Protein AF-A0A6M5FDD9-F1 (afdb_monomer_lite)

Foldseek 3Di:
DPPVLVVQLVLLVVLLVLLVCLVPDPDNQVSLQVSLVVLVVVCVVDDPPHPDPSNVSSVLSVCSNVHPDPVSVVVSVVSNVVSVVSHDDPVD

Sequence (92 aa):
MDSTQNHQIHQAIIAREIIDIYRFAPNKTDVAESLDVLCFAMARLTEKHSVIDWDFLATLFDQLAHTNNHTSFSDIEKLYQRITSLIPDPDS

Secondary structure (DSSP, 8-state):
--HHHHHHHHHHHHHHHHHHHHHH-SSHHHHHHHHHHHHHHHHHHS-TT-SS-HHHHHHHHHHHHH---HHHHHHHHHHHHHHHHHS--TT-

pLDDT: mean 88.16, std 10.01, range [52.84, 97.44]

Radius of gyration: 13.35 Å; chains: 1; bounding box: 28×30×40 Å

Structure (mmCIF, N/CA/C/O backbone):
data_AF-A0A6M5FDD9-F1
#
_entry.id   AF-A0A6M5FDD9-F1
#
loop_
_atom_site.group_PDB
_atom_site.id
_atom_site.type_symbol
_atom_site.label_atom_id
_atom_site.label_alt_id
_atom_site.label_comp_id
_atom_site.label_asym_id
_atom_site.label_entity_id
_atom_site.label_seq_id
_atom_site.pdbx_PDB_ins_code
_atom_site.Cartn_x
_atom_site.Cartn_y
_atom_site.Cartn_z
_atom_site.occupancy
_atom_site.B_iso_or_equiv
_atom_site.auth_seq_id
_atom_site.auth_comp_id
_atom_site.auth_asym_id
_atom_site.auth_atom_id
_atom_site.pdbx_PDB_model_num
ATOM 1 N N . MET A 1 1 ? -8.151 5.023 24.367 1.00 54.91 1 MET A N 1
ATOM 2 C CA . MET A 1 1 ? -8.507 4.651 22.985 1.00 54.91 1 MET A CA 1
ATOM 3 C C . MET A 1 1 ? -8.965 3.208 22.979 1.00 54.91 1 MET A C 1
ATOM 5 O O . MET A 1 1 ? -8.360 2.397 23.671 1.00 54.91 1 MET A O 1
ATOM 9 N N . ASP A 1 2 ? -10.054 2.923 22.270 1.00 71.75 2 ASP A N 1
ATOM 10 C CA . ASP A 1 2 ? -10.551 1.562 22.044 1.00 71.75 2 ASP A CA 1
ATOM 11 C C . ASP A 1 2 ? -9.483 0.758 21.275 1.00 71.75 2 ASP A C 1
ATOM 13 O O . ASP A 1 2 ? -8.871 1.280 20.338 1.00 71.75 2 ASP A O 1
ATOM 17 N N . SER A 1 3 ? -9.227 -0.494 21.667 1.00 72.00 3 SER A N 1
ATOM 18 C CA . SER A 1 3 ? -8.251 -1.376 21.007 1.00 72.00 3 SER A CA 1
ATOM 19 C C . SER A 1 3 ? -8.498 -1.502 19.502 1.00 72.00 3 SER A C 1
ATOM 21 O O . SER A 1 3 ? -7.551 -1.630 18.726 1.00 72.00 3 SER A O 1
ATOM 23 N N . THR A 1 4 ? -9.760 -1.390 19.086 1.00 77.31 4 THR A N 1
ATOM 24 C CA . THR A 1 4 ? -10.186 -1.445 17.684 1.00 77.31 4 THR A CA 1
ATOM 25 C C . THR A 1 4 ? -9.730 -0.214 16.899 1.00 77.31 4 THR A C 1
ATOM 27 O O . THR A 1 4 ? -9.211 -0.339 15.792 1.00 77.31 4 THR A O 1
ATOM 30 N N . GLN A 1 5 ? -9.857 0.980 17.488 1.00 80.81 5 GLN A N 1
ATOM 31 C CA . GLN A 1 5 ? -9.421 2.231 16.858 1.00 80.81 5 GLN A CA 1
ATOM 32 C C . GLN A 1 5 ? -7.902 2.264 16.693 1.00 80.81 5 GLN A C 1
ATOM 34 O O . GLN A 1 5 ? -7.405 2.613 15.626 1.00 80.81 5 GLN A O 1
ATOM 39 N N . ASN A 1 6 ? -7.159 1.823 17.712 1.00 85.06 6 ASN A N 1
ATOM 40 C CA . ASN A 1 6 ? -5.702 1.720 17.621 1.00 85.06 6 ASN A CA 1
ATOM 41 C C . ASN A 1 6 ? -5.279 0.757 16.505 1.00 85.06 6 ASN A C 1
ATOM 43 O O . ASN A 1 6 ? -4.370 1.058 15.736 1.00 85.06 6 ASN A O 1
ATOM 47 N N . HIS A 1 7 ? -5.969 -0.378 16.371 1.00 86.94 7 HIS A N 1
ATOM 48 C CA . HIS A 1 7 ? -5.696 -1.334 15.304 1.00 86.94 7 HIS A CA 1
ATOM 49 C C . HIS A 1 7 ? -5.960 -0.748 13.905 1.00 86.94 7 HIS A C 1
ATOM 51 O O . HIS A 1 7 ? -5.170 -0.974 12.990 1.00 86.94 7 HIS A O 1
ATOM 57 N N . GLN A 1 8 ? -7.027 0.036 13.734 1.00 88.75 8 GLN A N 1
ATOM 58 C CA . GLN A 1 8 ? -7.327 0.725 12.473 1.00 88.75 8 GLN A CA 1
ATOM 59 C C . GLN A 1 8 ? -6.287 1.803 12.139 1.00 88.75 8 GLN A C 1
ATOM 61 O O . GLN A 1 8 ? -5.812 1.860 11.006 1.00 88.75 8 GLN A O 1
ATOM 66 N N . ILE A 1 9 ? -5.880 2.609 13.125 1.00 90.56 9 ILE A N 1
ATOM 67 C CA . ILE A 1 9 ? -4.836 3.629 12.950 1.00 90.56 9 ILE A CA 1
ATOM 68 C C . ILE A 1 9 ? -3.508 2.972 12.561 1.00 90.56 9 ILE A C 1
ATOM 70 O O . ILE A 1 9 ? -2.860 3.418 11.618 1.00 90.56 9 ILE A O 1
ATOM 74 N N . HIS A 1 10 ? -3.115 1.876 13.217 1.00 91.69 10 HIS A N 1
ATOM 75 C CA . HIS A 1 10 ? -1.889 1.154 12.863 1.00 91.69 10 HIS A CA 1
ATOM 76 C C . HIS A 1 10 ? -1.925 0.619 11.427 1.00 91.69 10 HIS A C 1
ATOM 78 O O . HIS A 1 10 ? -0.930 0.720 10.715 1.00 91.69 10 HIS A O 1
ATOM 84 N N . GLN A 1 11 ? -3.067 0.093 10.977 1.00 93.25 11 GLN A N 1
ATOM 85 C CA . GLN A 1 11 ? -3.226 -0.348 9.590 1.00 93.25 11 GLN A CA 1
ATOM 86 C C . GLN A 1 11 ? -3.096 0.812 8.602 1.00 93.25 11 GLN A C 1
ATOM 88 O O . GLN A 1 11 ? -2.402 0.673 7.599 1.00 93.25 11 GLN A O 1
ATOM 93 N N . ALA A 1 12 ? -3.711 1.959 8.901 1.00 93.50 12 ALA A N 1
ATOM 94 C CA . ALA A 1 12 ? -3.578 3.157 8.081 1.00 93.50 12 ALA A CA 1
ATOM 95 C C . ALA A 1 12 ? -2.120 3.636 8.007 1.00 93.50 12 ALA A C 1
ATOM 97 O O . ALA A 1 12 ? -1.627 3.919 6.918 1.00 93.50 12 ALA A O 1
ATOM 98 N N . ILE A 1 13 ? -1.400 3.648 9.132 1.00 94.31 13 ILE A N 1
ATOM 99 C CA . ILE A 1 13 ? 0.029 3.986 9.157 1.00 94.31 13 ILE A CA 1
ATOM 100 C C . ILE A 1 13 ? 0.819 3.023 8.263 1.00 94.31 13 ILE A C 1
ATOM 102 O O . ILE A 1 13 ? 1.525 3.479 7.372 1.00 94.31 13 ILE A O 1
ATOM 106 N N . ILE A 1 14 ? 0.656 1.705 8.427 1.00 95.38 14 ILE A N 1
ATOM 107 C CA . ILE A 1 14 ? 1.377 0.707 7.615 1.00 95.38 14 ILE A CA 1
ATOM 108 C C . ILE A 1 14 ? 1.087 0.892 6.119 1.00 95.38 14 ILE A C 1
ATOM 110 O O . ILE A 1 14 ? 2.011 0.875 5.308 1.00 95.38 14 ILE A O 1
ATOM 114 N N . ALA A 1 15 ? -0.177 1.103 5.745 1.00 96.19 15 ALA A N 1
ATOM 115 C CA . ALA A 1 15 ? -0.561 1.300 4.351 1.00 96.19 15 ALA A CA 1
ATOM 116 C C . ALA A 1 15 ? 0.048 2.583 3.760 1.00 96.19 15 ALA A C 1
ATOM 118 O O . ALA A 1 15 ? 0.488 2.577 2.611 1.00 96.19 15 ALA A O 1
ATOM 119 N N . ARG A 1 16 ? 0.130 3.664 4.550 1.00 96.12 16 ARG A N 1
ATOM 120 C CA . ARG A 1 16 ? 0.816 4.900 4.149 1.00 96.12 16 ARG A CA 1
ATOM 121 C C . ARG A 1 16 ? 2.297 4.645 3.877 1.00 96.12 16 ARG A C 1
ATOM 123 O O . ARG A 1 16 ? 2.771 4.988 2.799 1.00 96.12 16 ARG A O 1
ATOM 130 N N . GLU A 1 17 ? 2.994 3.997 4.812 1.00 97.38 17 GLU A N 1
ATOM 131 C CA . GLU A 1 17 ? 4.429 3.709 4.675 1.00 97.38 17 GLU A CA 1
ATOM 132 C C . GLU A 1 17 ? 4.719 2.827 3.451 1.00 97.38 17 GLU A C 1
ATOM 134 O O . GLU A 1 17 ? 5.673 3.073 2.718 1.00 97.38 17 GLU A O 1
ATOM 139 N N . ILE A 1 18 ? 3.865 1.838 3.168 1.00 97.25 18 ILE A N 1
ATOM 140 C CA . ILE A 1 18 ? 3.954 1.004 1.960 1.00 97.25 18 ILE A CA 1
ATOM 141 C C . ILE A 1 18 ? 3.889 1.854 0.682 1.00 97.25 18 ILE A C 1
ATOM 143 O O . ILE A 1 18 ? 4.702 1.682 -0.230 1.00 97.25 18 ILE A O 1
ATOM 147 N N . ILE A 1 19 ? 2.952 2.801 0.614 1.00 95.75 19 ILE A N 1
ATOM 148 C CA . ILE A 1 19 ? 2.804 3.681 -0.551 1.00 95.75 19 ILE A CA 1
ATOM 149 C C . ILE A 1 19 ? 3.989 4.639 -0.669 1.00 95.75 19 ILE A C 1
ATOM 151 O O . ILE A 1 19 ? 4.457 4.889 -1.781 1.00 95.75 19 ILE A O 1
ATOM 155 N N . ASP A 1 20 ? 4.510 5.146 0.447 1.00 96.06 20 ASP A N 1
ATOM 156 C CA . ASP A 1 20 ? 5.691 6.007 0.444 1.00 96.06 20 ASP A CA 1
ATOM 157 C C . ASP A 1 20 ? 6.936 5.259 -0.041 1.00 96.06 20 ASP A C 1
ATOM 159 O O . ASP A 1 20 ? 7.667 5.781 -0.889 1.00 96.06 20 ASP A O 1
ATOM 163 N N . ILE A 1 21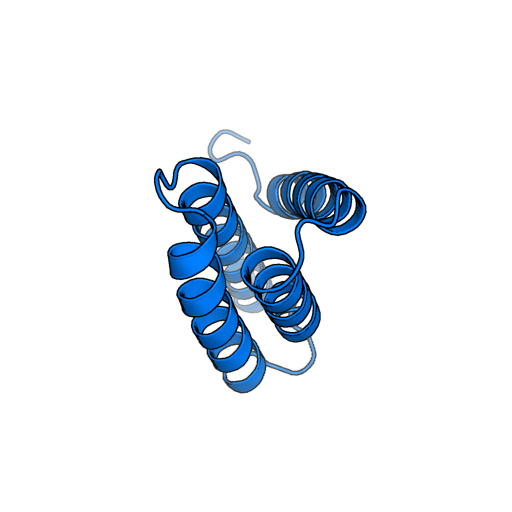 ? 7.134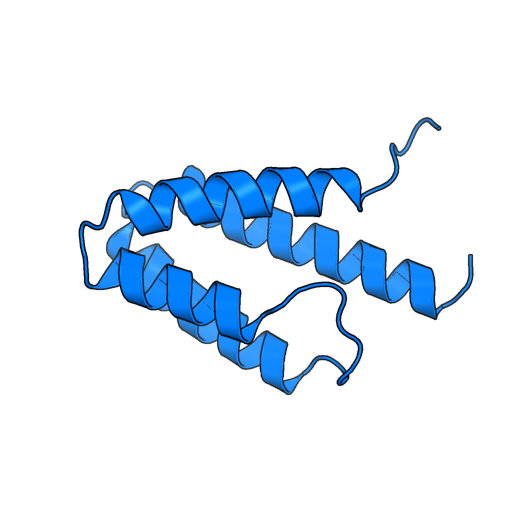 4.005 0.385 1.00 96.81 21 ILE A N 1
ATOM 164 C CA . ILE A 1 21 ? 8.207 3.143 -0.133 1.00 96.81 21 ILE A CA 1
ATOM 165 C C . ILE A 1 21 ? 8.115 3.049 -1.659 1.00 96.81 21 ILE A C 1
ATOM 167 O O . ILE A 1 21 ? 9.104 3.304 -2.346 1.00 96.81 21 ILE A O 1
ATOM 171 N N . TYR A 1 22 ? 6.932 2.765 -2.210 1.00 95.25 22 TYR A N 1
ATOM 172 C CA . TYR A 1 22 ? 6.740 2.752 -3.662 1.00 95.25 22 TYR A CA 1
ATOM 173 C C . TYR A 1 22 ? 7.024 4.114 -4.302 1.00 95.25 22 TYR A C 1
ATOM 17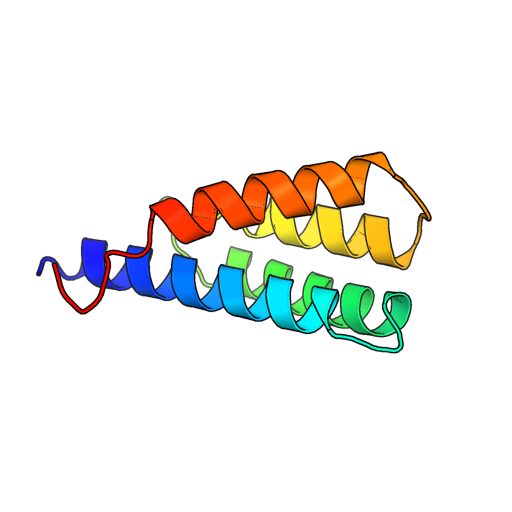5 O O . TYR A 1 22 ? 7.679 4.208 -5.347 1.00 95.25 22 TYR A O 1
ATOM 183 N N . ARG A 1 23 ? 6.525 5.199 -3.701 1.00 92.75 23 ARG A N 1
ATOM 184 C CA . ARG A 1 23 ? 6.631 6.557 -4.241 1.00 92.75 23 ARG A CA 1
ATOM 185 C C . ARG A 1 23 ? 8.084 6.994 -4.377 1.00 92.75 23 ARG A C 1
ATOM 187 O O . ARG A 1 23 ? 8.439 7.518 -5.436 1.00 92.75 23 ARG A O 1
ATOM 194 N N . PHE A 1 24 ? 8.896 6.736 -3.358 1.00 94.75 24 PHE A N 1
ATOM 195 C CA . PHE A 1 24 ? 10.303 7.131 -3.301 1.00 94.75 24 PHE A CA 1
ATOM 196 C C . PHE A 1 24 ? 11.266 6.079 -3.870 1.00 94.75 24 PHE A C 1
ATOM 198 O O . PHE A 1 24 ? 12.461 6.353 -3.984 1.00 94.75 24 PHE A O 1
ATOM 205 N N . ALA A 1 25 ? 10.771 4.907 -4.275 1.00 94.19 25 ALA A N 1
ATOM 206 C CA . ALA A 1 25 ? 11.592 3.872 -4.887 1.00 94.19 25 ALA A CA 1
ATOM 207 C C . ALA A 1 25 ? 12.223 4.324 -6.220 1.00 94.19 25 ALA A C 1
ATOM 209 O O . ALA A 1 25 ? 11.507 4.821 -7.099 1.00 94.19 25 ALA A O 1
ATOM 210 N N . PRO A 1 26 ? 13.536 4.084 -6.422 1.00 90.31 26 PRO A N 1
ATOM 211 C CA . PRO A 1 26 ? 14.199 4.335 -7.699 1.00 90.31 26 PRO A CA 1
ATOM 212 C C . PRO A 1 26 ? 13.809 3.304 -8.768 1.00 90.31 26 PRO A C 1
ATOM 214 O O . PRO A 1 26 ? 13.667 3.666 -9.933 1.00 90.31 26 PRO A O 1
ATOM 217 N N . ASN A 1 27 ? 13.599 2.040 -8.380 1.00 92.62 27 ASN A N 1
ATOM 218 C CA . ASN A 1 27 ? 13.068 1.000 -9.258 1.00 92.62 27 ASN A CA 1
ATOM 219 C C . ASN A 1 27 ? 11.625 0.680 -8.858 1.00 92.62 27 ASN A C 1
ATOM 221 O O . ASN A 1 27 ? 11.385 -0.072 -7.915 1.00 92.62 27 ASN A O 1
ATOM 225 N N . LYS A 1 28 ? 10.665 1.296 -9.553 1.00 91.19 28 LYS A N 1
ATOM 226 C CA . LYS A 1 28 ? 9.243 1.166 -9.216 1.00 91.19 28 LYS A CA 1
ATOM 227 C C . LYS A 1 28 ? 8.687 -0.228 -9.478 1.00 91.19 28 LYS A C 1
ATOM 229 O O . LYS A 1 28 ? 7.848 -0.660 -8.701 1.00 91.19 28 LYS A O 1
ATOM 234 N N . THR A 1 29 ? 9.159 -0.919 -10.512 1.00 92.50 29 THR A N 1
ATOM 235 C CA . THR A 1 29 ? 8.646 -2.241 -10.892 1.00 92.50 29 THR A CA 1
ATOM 236 C C . THR A 1 29 ? 8.986 -3.292 -9.838 1.00 92.50 29 THR A C 1
ATOM 238 O O . THR A 1 29 ? 8.071 -3.835 -9.230 1.00 92.50 29 THR A O 1
ATOM 241 N N . ASP A 1 30 ? 10.269 -3.497 -9.522 1.00 94.44 30 ASP A N 1
ATOM 242 C CA . ASP A 1 30 ? 10.692 -4.500 -8.527 1.00 94.44 30 ASP A CA 1
ATOM 243 C C . ASP A 1 30 ? 10.106 -4.219 -7.130 1.00 94.44 30 ASP A C 1
ATOM 245 O O . ASP A 1 30 ? 9.762 -5.131 -6.371 1.00 94.44 30 ASP A O 1
ATOM 249 N N . VAL A 1 31 ? 9.992 -2.933 -6.769 1.00 96.31 31 VAL A N 1
ATOM 250 C CA . VAL A 1 31 ? 9.383 -2.539 -5.495 1.00 96.31 31 VAL A CA 1
ATOM 251 C C . VAL A 1 31 ? 7.883 -2.812 -5.506 1.00 96.31 31 VAL A C 1
ATOM 253 O O . VAL A 1 31 ? 7.376 -3.316 -4.511 1.00 96.31 31 VAL A O 1
ATOM 256 N N . ALA A 1 32 ? 7.175 -2.545 -6.604 1.00 95.12 32 ALA A N 1
ATOM 257 C CA . ALA A 1 32 ? 5.762 -2.885 -6.717 1.00 95.12 32 ALA A CA 1
ATOM 258 C C . ALA A 1 32 ? 5.532 -4.403 -6.599 1.00 95.12 32 ALA A C 1
ATOM 260 O O . ALA A 1 32 ? 4.686 -4.801 -5.808 1.00 95.12 32 ALA A O 1
ATOM 261 N N . GLU A 1 33 ? 6.342 -5.247 -7.252 1.00 95.31 33 GLU A N 1
ATOM 262 C CA . GLU A 1 33 ? 6.255 -6.715 -7.100 1.00 95.31 33 GLU A CA 1
ATOM 263 C C . GLU A 1 33 ? 6.430 -7.150 -5.636 1.00 95.31 33 GLU A C 1
ATOM 265 O O . GLU A 1 33 ? 5.705 -7.999 -5.120 1.00 95.31 33 GLU A O 1
ATOM 270 N N . SER A 1 34 ? 7.375 -6.530 -4.924 1.00 97.06 34 SER A N 1
ATOM 271 C CA . SER A 1 34 ? 7.609 -6.831 -3.508 1.00 97.06 34 SER A CA 1
ATOM 272 C C . SER A 1 34 ? 6.451 -6.372 -2.611 1.00 97.06 34 SER A C 1
ATOM 274 O O . SER A 1 34 ? 6.096 -7.050 -1.644 1.00 97.06 34 SER A O 1
ATOM 276 N N . LEU A 1 35 ? 5.873 -5.204 -2.907 1.00 97.44 35 LEU A N 1
ATOM 277 C CA . LEU A 1 35 ? 4.788 -4.618 -2.122 1.00 97.44 35 LEU A CA 1
ATOM 278 C C . LEU A 1 35 ? 3.441 -5.295 -2.379 1.00 97.44 35 LEU A C 1
ATOM 280 O O . LEU A 1 35 ? 2.646 -5.373 -1.443 1.00 97.44 35 LEU A O 1
ATOM 284 N N . ASP A 1 36 ? 3.206 -5.832 -3.577 1.00 95.88 36 ASP A N 1
ATOM 285 C CA . ASP A 1 36 ? 2.062 -6.702 -3.873 1.00 95.88 36 ASP A CA 1
ATOM 286 C C . ASP A 1 36 ? 2.023 -7.892 -2.902 1.00 95.88 36 ASP A C 1
ATOM 288 O O . ASP A 1 36 ? 1.088 -8.034 -2.107 1.00 95.88 36 ASP A O 1
ATOM 292 N N . VAL A 1 37 ? 3.107 -8.675 -2.856 1.00 96.44 37 VAL A N 1
ATOM 293 C CA . VAL A 1 37 ? 3.215 -9.851 -1.977 1.00 96.44 37 VAL A CA 1
ATOM 294 C C . VAL A 1 37 ? 3.029 -9.479 -0.501 1.00 96.44 37 VAL A C 1
ATOM 296 O O . VAL A 1 37 ? 2.377 -10.212 0.251 1.00 96.44 37 VAL A O 1
ATOM 299 N N . LEU A 1 38 ? 3.567 -8.332 -0.069 1.00 97.06 38 LEU A N 1
ATOM 300 C CA . LEU A 1 38 ? 3.382 -7.834 1.294 1.00 97.06 38 LEU A CA 1
ATOM 301 C C . LEU A 1 38 ? 1.915 -7.479 1.583 1.00 97.06 38 LEU A C 1
ATOM 303 O O . LEU A 1 38 ? 1.396 -7.847 2.639 1.00 97.06 38 LEU A O 1
ATOM 307 N N . CYS A 1 39 ? 1.233 -6.799 0.661 1.00 96.62 39 CYS A N 1
ATOM 308 C CA . CYS A 1 39 ? -0.177 -6.439 0.812 1.00 96.62 39 CYS A CA 1
ATOM 309 C C . CYS A 1 39 ? -1.072 -7.683 0.824 1.00 96.62 39 CYS A C 1
ATOM 311 O O . CYS A 1 39 ? -1.957 -7.789 1.671 1.00 96.62 39 CYS A O 1
ATOM 313 N N . PHE A 1 40 ? -0.782 -8.678 -0.015 1.00 95.12 40 PHE A N 1
ATOM 314 C CA . PHE A 1 40 ? -1.489 -9.956 0.002 1.00 95.12 40 PHE A CA 1
ATOM 315 C C . PHE A 1 40 ? -1.302 -10.708 1.331 1.00 95.12 40 PHE A C 1
ATOM 317 O O . PHE A 1 40 ? -2.240 -11.296 1.878 1.00 95.12 40 PHE A O 1
ATOM 324 N N . ALA A 1 41 ? -0.097 -10.666 1.910 1.00 95.94 41 ALA A N 1
ATOM 325 C CA . ALA A 1 41 ? 0.138 -11.207 3.246 1.00 95.94 41 ALA A CA 1
ATOM 326 C C . ALA A 1 41 ? -0.676 -10.452 4.312 1.00 95.94 41 ALA A C 1
ATOM 328 O O . ALA A 1 41 ? -1.298 -11.089 5.163 1.00 95.94 41 ALA A O 1
ATOM 329 N N . MET A 1 42 ? -0.731 -9.118 4.237 1.00 95.06 42 MET A N 1
ATOM 330 C CA . MET A 1 42 ? -1.543 -8.297 5.141 1.00 95.06 42 MET A CA 1
ATOM 331 C C . MET A 1 42 ? -3.032 -8.629 5.039 1.00 95.06 42 MET A C 1
ATOM 333 O O . MET A 1 42 ? -3.658 -8.833 6.077 1.00 95.06 42 MET A O 1
ATOM 337 N N . ALA A 1 43 ? -3.576 -8.803 3.830 1.00 93.25 43 ALA A N 1
ATOM 338 C CA . ALA A 1 43 ? -4.974 -9.185 3.619 1.00 93.25 43 ALA A CA 1
ATOM 339 C C . ALA A 1 43 ? -5.352 -10.469 4.374 1.00 93.25 43 ALA A C 1
ATOM 341 O O . ALA A 1 43 ? -6.420 -10.563 4.977 1.00 93.25 43 ALA A O 1
ATOM 342 N N . ARG A 1 44 ? -4.435 -11.442 4.413 1.00 90.12 44 ARG A N 1
ATOM 343 C CA . ARG A 1 44 ? -4.619 -12.717 5.126 1.00 90.12 44 ARG A CA 1
ATOM 344 C C . ARG A 1 44 ? -4.479 -12.597 6.642 1.00 90.12 44 ARG A C 1
ATOM 346 O O . ARG A 1 44 ? -5.026 -13.431 7.361 1.00 90.12 44 ARG A O 1
ATOM 353 N N . LEU A 1 45 ? -3.692 -11.634 7.116 1.00 90.31 45 LEU A N 1
ATOM 354 C CA . LEU A 1 45 ? -3.414 -11.422 8.538 1.00 90.31 45 LEU A CA 1
ATOM 355 C C . LEU A 1 45 ? -4.443 -10.507 9.207 1.00 90.31 45 LEU A C 1
ATOM 357 O O . LEU A 1 45 ? -4.622 -10.580 10.421 1.00 90.31 45 LEU A O 1
ATOM 361 N N . THR A 1 46 ? -5.103 -9.641 8.440 1.00 87.19 46 THR A N 1
ATOM 362 C CA . THR A 1 46 ? -6.082 -8.691 8.969 1.00 87.19 46 THR A CA 1
ATOM 363 C C . THR A 1 46 ? -7.486 -9.281 9.044 1.00 87.19 46 THR A C 1
ATOM 365 O O . THR A 1 46 ? -7.876 -10.132 8.247 1.00 87.19 46 THR A O 1
ATOM 368 N N . GLU A 1 47 ? -8.267 -8.819 10.018 1.00 75.12 47 GLU A N 1
ATOM 369 C CA . GLU A 1 47 ? -9.653 -9.250 10.198 1.00 75.12 47 GLU A CA 1
ATOM 370 C C . GLU A 1 47 ? -10.561 -8.789 9.043 1.00 75.12 47 GLU A C 1
ATOM 372 O O . GLU A 1 47 ? -10.275 -7.812 8.351 1.00 75.12 47 GLU A O 1
ATOM 377 N N . LYS A 1 48 ? -11.738 -9.422 8.898 1.00 69.44 48 LYS A N 1
ATOM 378 C CA . LYS A 1 48 ? -12.762 -9.058 7.891 1.00 69.44 48 LYS A CA 1
ATOM 379 C C . LYS A 1 48 ? -13.239 -7.595 7.956 1.00 69.44 48 LYS A C 1
ATOM 381 O O . LYS A 1 48 ? -13.897 -7.142 7.025 1.00 69.44 48 LYS A O 1
ATOM 386 N N . HIS A 1 49 ? -12.943 -6.873 9.037 1.00 70.31 49 HIS A N 1
ATOM 387 C CA . HIS A 1 49 ? -13.291 -5.462 9.238 1.00 70.31 49 HIS A CA 1
ATOM 388 C C . HIS A 1 49 ? -12.065 -4.540 9.193 1.00 70.31 49 HIS A C 1
ATOM 390 O O . HIS A 1 49 ? -11.990 -3.551 9.927 1.00 70.31 49 HIS A O 1
ATOM 396 N N . SER A 1 50 ? -11.090 -4.867 8.343 1.00 83.81 50 SER A N 1
ATOM 397 C CA . SER A 1 50 ? -9.975 -3.973 8.056 1.00 83.81 50 SER A CA 1
ATOM 398 C C . SER A 1 50 ? -10.464 -2.634 7.488 1.00 83.81 50 SER A C 1
ATOM 400 O O . SER A 1 50 ? -11.388 -2.573 6.678 1.00 83.81 50 SER A O 1
ATOM 402 N N . VAL A 1 51 ? -9.828 -1.543 7.921 1.00 89.62 51 VAL A N 1
ATOM 403 C CA . VAL A 1 51 ? -10.051 -0.205 7.352 1.00 89.62 51 VAL A CA 1
ATOM 404 C C . VAL A 1 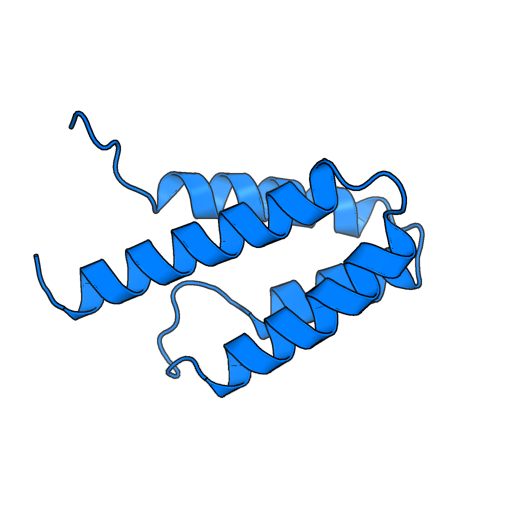51 ? -9.332 -0.029 6.007 1.00 89.62 51 VAL A C 1
ATOM 406 O O . VAL A 1 51 ? -9.657 0.882 5.243 1.00 89.62 51 VAL A O 1
ATOM 409 N N . ILE A 1 52 ? -8.371 -0.910 5.717 1.00 92.88 52 ILE A N 1
ATOM 410 C CA . ILE A 1 52 ? -7.577 -0.928 4.495 1.00 92.88 52 ILE A CA 1
ATOM 411 C C . ILE A 1 52 ? -7.988 -2.138 3.665 1.00 92.88 52 ILE A C 1
ATOM 413 O O . ILE A 1 52 ? -7.977 -3.271 4.131 1.00 92.88 52 ILE A O 1
ATOM 417 N N . ASP A 1 53 ? -8.325 -1.900 2.404 1.00 92.56 53 ASP A N 1
ATOM 418 C CA . ASP A 1 53 ? -8.530 -2.989 1.457 1.00 92.56 53 ASP A CA 1
ATOM 419 C C . ASP A 1 53 ? -7.163 -3.462 0.943 1.00 92.56 53 ASP A C 1
ATOM 421 O O . ASP A 1 53 ? -6.619 -2.936 -0.030 1.00 92.56 53 ASP A O 1
ATOM 425 N N . TRP A 1 54 ? -6.561 -4.392 1.686 1.00 95.19 54 TRP A N 1
ATOM 426 C CA . TRP A 1 54 ? -5.229 -4.919 1.398 1.00 95.19 54 TRP A CA 1
ATOM 427 C C . TRP A 1 54 ? -5.181 -5.734 0.101 1.00 95.19 54 TRP A C 1
ATOM 429 O O . TRP A 1 54 ? -4.179 -5.659 -0.605 1.00 95.19 54 TRP A O 1
ATOM 439 N N . ASP A 1 55 ? -6.255 -6.451 -0.245 1.00 94.19 55 ASP A N 1
ATOM 440 C CA . ASP A 1 55 ? -6.356 -7.189 -1.513 1.00 94.19 55 ASP A CA 1
ATOM 441 C C . ASP A 1 55 ? -6.426 -6.225 -2.707 1.00 94.19 55 ASP A C 1
ATOM 443 O O . ASP A 1 55 ? -5.778 -6.438 -3.738 1.00 94.19 55 ASP A O 1
ATOM 447 N N . PHE A 1 56 ? -7.165 -5.120 -2.567 1.00 93.50 56 PHE A N 1
ATOM 448 C CA . PHE A 1 56 ? -7.173 -4.062 -3.575 1.00 93.50 56 PHE A CA 1
ATOM 449 C C . PHE A 1 56 ? -5.801 -3.395 -3.713 1.00 93.50 56 PHE A C 1
ATOM 451 O O . PHE A 1 56 ? -5.337 -3.176 -4.832 1.00 93.50 56 PHE A O 1
ATOM 458 N N . LEU A 1 57 ? -5.125 -3.102 -2.597 1.00 95.00 57 LEU A N 1
ATOM 459 C CA . LEU A 1 57 ? -3.787 -2.509 -2.623 1.00 95.00 57 LEU A CA 1
ATOM 460 C C . LEU A 1 57 ? -2.751 -3.443 -3.270 1.00 95.00 57 LEU A C 1
ATOM 462 O O . LEU A 1 57 ? -1.939 -2.976 -4.066 1.00 95.00 57 LEU A O 1
ATOM 466 N N . ALA A 1 58 ? -2.824 -4.747 -2.992 1.00 95.50 58 ALA A N 1
ATOM 467 C CA . ALA A 1 58 ? -2.014 -5.773 -3.650 1.00 95.50 58 ALA A CA 1
ATOM 468 C C . ALA A 1 58 ? -2.232 -5.751 -5.172 1.00 95.50 58 ALA A C 1
ATOM 470 O O . ALA A 1 58 ? -1.300 -5.534 -5.941 1.00 95.50 58 ALA A O 1
ATOM 471 N N . THR A 1 59 ? -3.499 -5.792 -5.598 1.00 94.00 59 THR A N 1
ATOM 472 C CA . THR A 1 59 ? -3.883 -5.729 -7.018 1.00 94.00 59 THR A CA 1
ATOM 473 C C . THR A 1 59 ? -3.361 -4.466 -7.715 1.00 94.00 59 THR A C 1
ATOM 475 O O . THR A 1 59 ? -2.955 -4.517 -8.876 1.00 94.00 59 THR A O 1
ATOM 478 N N . LEU A 1 60 ? -3.363 -3.314 -7.037 1.00 94.50 60 LEU A N 1
ATOM 479 C CA . LEU A 1 60 ? -2.795 -2.085 -7.596 1.00 94.50 60 LEU A CA 1
ATOM 480 C C . LEU A 1 60 ? -1.282 -2.192 -7.798 1.00 94.50 60 LEU A C 1
ATOM 482 O O . LEU A 1 60 ? -0.780 -1.722 -8.819 1.00 94.50 60 LEU A O 1
ATOM 486 N N . PHE A 1 61 ? -0.556 -2.791 -6.854 1.00 95.31 61 PHE A N 1
ATOM 487 C CA . PHE A 1 61 ? 0.885 -2.984 -6.990 1.00 95.31 61 PHE A CA 1
ATOM 488 C C . PHE A 1 61 ? 1.239 -4.017 -8.062 1.00 95.31 61 PHE A C 1
ATOM 490 O O . PHE A 1 61 ? 2.120 -3.733 -8.869 1.00 95.31 61 PHE A O 1
ATOM 497 N N . ASP A 1 62 ? 0.508 -5.127 -8.160 1.00 94.69 62 ASP A N 1
ATOM 498 C CA . ASP A 1 62 ? 0.639 -6.094 -9.261 1.00 94.69 62 ASP A CA 1
ATOM 499 C C . ASP A 1 62 ? 0.460 -5.407 -10.627 1.00 94.69 62 ASP A C 1
ATOM 501 O O . ASP A 1 62 ? 1.301 -5.508 -11.528 1.00 94.69 62 ASP A O 1
ATOM 505 N N . GLN A 1 63 ? -0.581 -4.577 -10.756 1.00 93.25 63 GLN A N 1
ATOM 506 C CA . GLN A 1 63 ? -0.786 -3.782 -11.962 1.00 93.25 63 GLN A CA 1
ATOM 507 C C . GLN A 1 63 ? 0.366 -2.813 -12.219 1.00 93.25 63 GLN A C 1
ATOM 509 O O . GLN A 1 63 ? 0.773 -2.675 -13.364 1.00 93.25 63 GLN A O 1
ATOM 514 N N . LEU A 1 64 ? 0.907 -2.134 -11.210 1.00 92.38 64 LEU A N 1
ATOM 515 C CA . LEU A 1 64 ? 2.018 -1.193 -11.400 1.00 92.38 64 LEU A CA 1
ATOM 516 C C . LEU A 1 64 ? 3.346 -1.881 -11.725 1.00 92.38 64 LEU A C 1
ATOM 518 O O . LEU A 1 64 ? 4.178 -1.295 -12.416 1.00 92.38 64 LEU A O 1
ATOM 522 N N . ALA A 1 65 ? 3.543 -3.111 -11.254 1.00 92.19 65 ALA A N 1
ATOM 523 C CA . ALA A 1 65 ? 4.687 -3.934 -11.615 1.00 92.19 65 ALA A CA 1
ATOM 524 C C . ALA A 1 65 ? 4.627 -4.354 -13.089 1.00 92.19 65 ALA A C 1
ATOM 526 O O . ALA A 1 65 ? 5.608 -4.227 -13.824 1.00 92.19 65 ALA A O 1
ATOM 527 N N . HIS A 1 66 ? 3.463 -4.818 -13.542 1.00 89.69 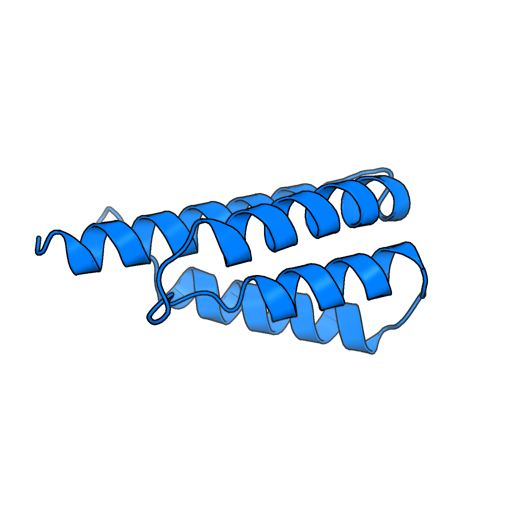66 HIS A N 1
ATOM 528 C CA . HIS A 1 66 ? 3.332 -5.469 -14.846 1.00 89.69 66 HIS A CA 1
ATOM 529 C C . HIS A 1 66 ? 2.723 -4.587 -15.940 1.00 89.69 66 HIS A C 1
ATOM 531 O O . HIS A 1 66 ? 2.780 -4.930 -17.123 1.00 89.69 66 HIS A O 1
ATOM 537 N N . THR A 1 67 ? 2.160 -3.432 -15.584 1.00 78.56 67 THR A N 1
ATOM 538 C CA . THR A 1 67 ? 1.526 -2.500 -16.518 1.00 78.56 67 THR A CA 1
ATOM 539 C C . THR A 1 67 ? 1.941 -1.054 -16.235 1.00 78.56 67 THR A C 1
ATOM 541 O O . THR A 1 67 ? 1.850 -0.558 -15.117 1.00 78.56 67 THR A O 1
ATOM 544 N N . ASN A 1 68 ? 2.326 -0.311 -17.278 1.00 65.50 68 ASN A N 1
ATOM 545 C CA . ASN A 1 68 ? 2.488 1.149 -17.199 1.00 65.50 68 ASN A CA 1
ATOM 546 C C . ASN A 1 68 ? 1.114 1.842 -17.269 1.00 65.50 68 ASN A C 1
ATOM 548 O O . ASN A 1 68 ? 0.838 2.643 -18.164 1.00 65.50 68 ASN A O 1
ATOM 552 N N . ASN A 1 69 ? 0.207 1.480 -16.362 1.00 70.50 69 ASN A N 1
ATOM 553 C CA . ASN A 1 69 ? -1.157 1.984 -16.363 1.00 70.50 69 ASN A CA 1
ATOM 554 C C . ASN A 1 69 ? -1.259 3.296 -15.569 1.00 70.50 69 ASN A C 1
ATOM 556 O O . ASN A 1 69 ? -1.170 3.315 -14.342 1.00 70.50 69 ASN A O 1
ATOM 560 N N . HIS A 1 70 ? -1.494 4.410 -16.271 1.00 68.44 70 HIS A N 1
ATOM 561 C CA . HIS A 1 70 ? -1.717 5.723 -15.653 1.00 68.44 70 HIS A CA 1
ATOM 562 C C . HIS A 1 70 ? -2.905 5.741 -14.676 1.00 68.44 70 HIS A C 1
ATOM 564 O O . HIS A 1 70 ? -2.908 6.538 -13.737 1.00 68.44 70 HIS A O 1
ATOM 570 N N . THR A 1 71 ? -3.894 4.863 -14.860 1.00 75.69 71 THR A N 1
ATOM 571 C CA . THR A 1 71 ? -5.040 4.737 -13.951 1.00 75.69 71 THR A CA 1
ATOM 572 C C . THR A 1 71 ? -4.603 4.242 -12.571 1.00 75.69 71 THR A C 1
ATOM 574 O O . THR A 1 71 ? -4.975 4.851 -11.570 1.00 75.69 71 THR A O 1
ATOM 577 N N . SER A 1 72 ? -3.722 3.239 -12.509 1.00 77.94 72 SER A N 1
ATOM 578 C CA . SER A 1 72 ? -3.227 2.668 -11.249 1.00 77.94 72 SER A CA 1
ATOM 579 C C . SER A 1 72 ? -2.441 3.694 -10.417 1.00 77.94 72 SER A C 1
ATOM 581 O O . SER A 1 72 ? -2.551 3.714 -9.193 1.00 77.94 72 SER A O 1
ATOM 583 N N . PHE A 1 73 ? -1.727 4.626 -11.062 1.00 80.75 73 PHE A N 1
ATOM 584 C CA . PHE A 1 73 ? -1.080 5.749 -10.367 1.00 80.75 73 PHE A CA 1
ATOM 585 C C . PHE A 1 73 ? -2.087 6.708 -9.720 1.00 80.75 73 PHE A C 1
ATOM 587 O O . PHE A 1 73 ? -1.909 7.095 -8.565 1.00 80.75 73 PHE A O 1
ATOM 594 N N . SER A 1 74 ? -3.150 7.081 -10.443 1.00 86.25 74 SER A N 1
ATOM 595 C CA . SER A 1 74 ? -4.199 7.957 -9.902 1.00 86.25 74 SER A CA 1
ATOM 596 C C . SER A 1 74 ? -4.928 7.306 -8.727 1.00 86.25 74 SER A C 1
ATOM 598 O O . SER A 1 74 ? -5.277 7.984 -7.758 1.00 86.25 74 SER A O 1
ATOM 600 N N . ASP A 1 75 ? -5.149 5.995 -8.794 1.00 88.25 75 ASP A N 1
ATOM 601 C CA . ASP A 1 75 ? -5.852 5.266 -7.745 1.00 88.25 75 ASP A CA 1
ATOM 602 C C . ASP A 1 75 ? -4.993 5.085 -6.486 1.00 88.25 75 ASP A C 1
ATOM 604 O O . ASP A 1 75 ? -5.515 5.270 -5.384 1.00 88.25 75 ASP A O 1
ATOM 608 N N . ILE A 1 76 ? -3.673 4.875 -6.622 1.00 88.50 76 ILE A N 1
ATOM 609 C CA . ILE A 1 76 ? -2.743 4.940 -5.480 1.00 88.50 76 ILE A CA 1
ATOM 610 C C . ILE A 1 76 ? -2.780 6.313 -4.803 1.00 88.50 76 ILE A C 1
ATOM 612 O O . ILE A 1 76 ? -2.816 6.387 -3.576 1.00 88.50 76 ILE A O 1
ATOM 616 N N . GLU A 1 77 ? -2.795 7.407 -5.566 1.00 89.56 77 GLU A N 1
ATOM 617 C CA . GLU A 1 77 ? -2.788 8.751 -4.982 1.00 89.56 77 GLU A CA 1
ATOM 618 C C . GLU A 1 77 ? -4.076 9.046 -4.199 1.00 89.56 77 GLU A C 1
ATOM 620 O O . GLU A 1 77 ? -4.024 9.546 -3.073 1.00 89.56 77 GLU A O 1
ATOM 625 N N . LYS A 1 78 ? -5.242 8.667 -4.737 1.00 91.38 78 LYS A N 1
ATOM 626 C CA . LYS A 1 78 ? -6.522 8.784 -4.013 1.00 91.38 78 LYS A CA 1
ATOM 627 C C . LYS A 1 78 ? -6.520 7.956 -2.733 1.00 91.38 78 LYS A C 1
ATOM 629 O O . LYS A 1 78 ? -7.004 8.414 -1.696 1.00 91.38 78 LYS A O 1
ATOM 634 N N . LEU A 1 79 ? -5.988 6.738 -2.807 1.00 90.75 79 LEU A N 1
ATOM 635 C CA . LEU A 1 79 ? -5.910 5.837 -1.668 1.00 90.75 79 LEU A CA 1
ATOM 636 C C . LEU A 1 79 ? -4.970 6.395 -0.588 1.00 90.75 79 LEU A C 1
ATOM 638 O O . LEU A 1 79 ? -5.338 6.392 0.583 1.00 90.75 79 LEU A O 1
ATOM 642 N N . TYR A 1 80 ? -3.837 6.986 -0.973 1.00 92.56 80 TYR A N 1
ATOM 643 C CA . TYR A 1 80 ? -2.928 7.684 -0.061 1.00 92.56 80 TYR A CA 1
ATOM 644 C C . TYR A 1 80 ? -3.612 8.840 0.686 1.00 92.56 80 TYR A C 1
ATOM 646 O O . TYR A 1 80 ? -3.492 8.948 1.908 1.00 92.56 80 TYR A O 1
ATOM 654 N N . GLN A 1 81 ? -4.379 9.681 -0.018 1.00 92.38 81 GLN A N 1
ATOM 655 C CA . GLN A 1 81 ? -5.125 10.780 0.614 1.00 92.38 81 GLN A CA 1
ATOM 656 C C . GLN A 1 81 ? -6.181 10.259 1.592 1.00 92.38 81 GLN A C 1
ATOM 658 O O . GLN A 1 81 ? -6.299 10.751 2.716 1.00 92.38 81 GLN A O 1
ATOM 663 N N . ARG A 1 82 ? -6.915 9.212 1.194 1.00 92.00 82 ARG A N 1
ATOM 664 C CA . ARG A 1 82 ? -7.893 8.554 2.065 1.00 92.00 82 ARG A CA 1
ATOM 665 C C . ARG A 1 82 ? -7.227 7.996 3.322 1.00 92.00 82 ARG A C 1
ATOM 667 O O . ARG A 1 82 ? -7.715 8.261 4.413 1.00 92.00 82 ARG A O 1
ATOM 674 N N . ILE A 1 83 ? -6.123 7.265 3.188 1.00 91.75 83 ILE A N 1
ATOM 675 C CA . ILE A 1 83 ? -5.372 6.704 4.320 1.00 91.75 83 ILE A CA 1
ATOM 676 C C . ILE A 1 83 ? -4.885 7.805 5.257 1.00 91.75 83 ILE A C 1
ATOM 678 O O . ILE A 1 83 ? -5.071 7.704 6.465 1.00 91.75 83 ILE A O 1
ATOM 682 N N . THR A 1 84 ? -4.314 8.872 4.703 1.00 91.44 84 THR A N 1
ATOM 683 C CA . THR A 1 84 ? -3.805 10.001 5.489 1.00 91.44 84 THR A CA 1
ATOM 684 C C . THR A 1 84 ? -4.915 10.630 6.333 1.00 91.44 84 THR A C 1
ATOM 686 O O . THR A 1 84 ? -4.689 10.932 7.497 1.00 91.44 84 THR A O 1
ATOM 689 N N . SER A 1 85 ? -6.140 10.731 5.803 1.00 89.25 85 SER A N 1
ATOM 690 C CA . SER A 1 85 ? -7.292 11.253 6.557 1.00 89.25 85 SER A CA 1
ATOM 691 C C . SER A 1 85 ? -7.743 10.380 7.741 1.00 89.25 85 SER A C 1
ATOM 693 O O . SER A 1 85 ? -8.478 10.857 8.602 1.00 89.25 85 SER A O 1
ATOM 695 N N . LEU A 1 86 ? -7.324 9.110 7.792 1.00 87.06 86 LEU A N 1
ATOM 696 C CA . LEU A 1 86 ? -7.634 8.182 8.886 1.00 87.06 86 LEU A CA 1
ATOM 697 C C . LEU A 1 86 ? -6.635 8.275 10.045 1.00 87.06 86 LEU A C 1
ATOM 699 O O . LEU A 1 86 ? -6.902 7.734 11.118 1.00 87.06 86 LEU A O 1
ATOM 703 N N . ILE A 1 87 ? -5.480 8.907 9.827 1.00 87.00 87 ILE A N 1
ATOM 704 C CA . ILE A 1 87 ? -4.426 9.044 10.828 1.00 87.00 87 ILE A CA 1
ATOM 705 C C . ILE A 1 87 ? -4.660 10.376 11.552 1.00 87.00 87 ILE A C 1
ATOM 707 O O . ILE A 1 87 ? -4.511 11.426 10.928 1.00 87.00 87 ILE A O 1
ATOM 711 N N . PRO A 1 88 ? -5.059 10.363 12.838 1.00 80.56 88 PRO A N 1
ATOM 712 C CA . PRO A 1 88 ? -5.230 11.595 13.595 1.00 80.56 88 PRO A CA 1
ATOM 713 C C . PRO A 1 88 ? -3.895 12.332 13.731 1.00 80.56 88 PRO A C 1
ATOM 715 O O . PRO A 1 88 ? -2.837 11.705 13.837 1.00 80.56 88 PRO A O 1
ATOM 718 N N . ASP A 1 89 ? -3.961 13.662 13.726 1.00 76.81 89 ASP A N 1
ATOM 719 C CA . ASP A 1 89 ? -2.792 14.511 13.927 1.00 76.81 89 ASP A CA 1
ATOM 720 C C . ASP A 1 89 ? -2.238 14.261 15.342 1.00 76.81 89 ASP A C 1
ATOM 722 O O . AS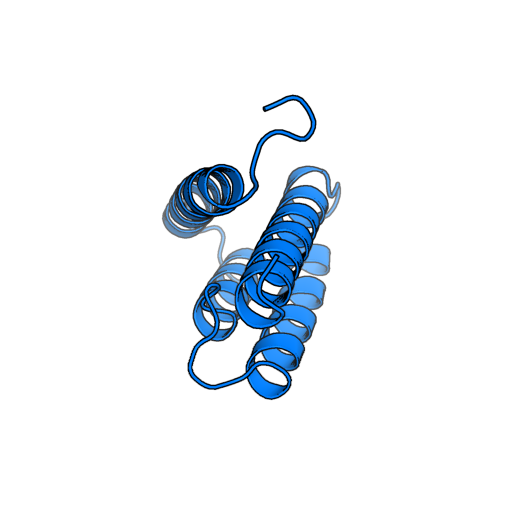P A 1 89 ? -3.018 14.307 16.300 1.00 76.81 89 ASP A O 1
ATOM 726 N N . PRO A 1 90 ? -0.937 13.960 15.514 1.00 64.62 90 PRO A N 1
ATOM 727 C CA . PRO A 1 90 ? -0.351 13.757 16.839 1.00 64.62 90 PRO A CA 1
ATOM 728 C C . PRO A 1 90 ? -0.507 14.965 17.778 1.00 64.62 90 PRO A C 1
ATOM 730 O O . PRO A 1 90 ? -0.404 14.782 18.990 1.00 64.62 90 PRO A O 1
ATOM 733 N N . ASP A 1 91 ? -0.777 16.158 17.232 1.00 62.88 91 ASP A N 1
ATOM 734 C CA . ASP A 1 91 ? -0.926 17.416 17.974 1.00 62.88 91 ASP A CA 1
ATOM 735 C C . ASP A 1 91 ? -2.396 17.873 18.179 1.00 62.88 91 ASP A C 1
ATOM 737 O O . ASP A 1 91 ? -2.621 18.986 18.663 1.00 62.88 91 ASP A O 1
ATOM 741 N N . SER A 1 92 ? -3.401 17.058 17.808 1.00 52.84 92 SER A N 1
ATOM 742 C CA . SER A 1 92 ? -4.844 17.363 17.990 1.00 52.84 92 SER A CA 1
ATOM 743 C C . SER A 1 92 ? -5.447 16.903 19.319 1.00 52.84 92 SER A C 1
ATOM 745 O O . SER A 1 92 ? -5.077 15.818 19.821 1.00 52.84 92 SER A O 1
#